Protein AF-A0A1L5L4D0-F1 (afdb_monomer_lite)

Structure (mmCIF, N/CA/C/O backbone):
data_AF-A0A1L5L4D0-F1
#
_entry.id   AF-A0A1L5L4D0-F1
#
loop_
_atom_site.group_PDB
_atom_site.id
_atom_site.type_symbol
_atom_site.label_atom_id
_atom_site.label_alt_id
_atom_site.label_comp_id
_atom_site.label_asym_id
_atom_site.label_entity_id
_atom_site.label_seq_id
_atom_site.pdbx_PDB_ins_code
_atom_site.Cartn_x
_atom_site.Cartn_y
_atom_site.Cartn_z
_atom_site.occupancy
_atom_site.B_iso_or_equiv
_atom_site.auth_seq_id
_atom_site.auth_comp_id
_atom_site.auth_asym_id
_atom_site.auth_atom_id
_atom_site.pdbx_PDB_model_num
ATOM 1 N N . MET A 1 1 ? 32.486 13.288 -40.395 1.00 56.22 1 MET A N 1
ATOM 2 C CA . MET A 1 1 ? 31.482 12.238 -40.106 1.00 56.22 1 MET A CA 1
ATOM 3 C C . MET A 1 1 ? 31.547 11.910 -38.626 1.00 56.22 1 MET A C 1
ATOM 5 O O . MET A 1 1 ? 32.656 11.704 -38.144 1.00 56.22 1 MET A O 1
ATOM 9 N N . PRO A 1 2 ? 30.424 11.916 -37.896 1.00 80.88 2 PRO A N 1
ATOM 10 C CA . PRO A 1 2 ? 30.433 11.658 -36.460 1.00 80.88 2 PRO A CA 1
ATOM 11 C C . PRO A 1 2 ? 30.963 10.240 -36.177 1.00 80.88 2 PRO A C 1
ATOM 13 O O . PRO A 1 2 ? 30.619 9.297 -36.890 1.00 80.88 2 PRO A O 1
ATOM 16 N N . LEU A 1 3 ? 31.836 10.096 -35.170 1.00 73.00 3 LEU A N 1
ATOM 17 C CA . LEU A 1 3 ? 32.621 8.876 -34.902 1.00 73.00 3 LEU A CA 1
ATOM 18 C C . LEU A 1 3 ? 31.755 7.611 -34.751 1.00 73.00 3 LEU A C 1
ATOM 20 O O . LEU A 1 3 ? 32.170 6.525 -35.150 1.00 73.00 3 LEU A O 1
ATOM 24 N N . TYR A 1 4 ? 30.526 7.765 -34.249 1.00 72.75 4 TYR A N 1
ATOM 25 C CA . TYR A 1 4 ? 29.571 6.668 -34.078 1.00 72.75 4 TYR A CA 1
ATOM 26 C C . TYR A 1 4 ? 29.227 5.972 -35.404 1.00 72.75 4 TYR A C 1
ATOM 28 O O . TYR A 1 4 ? 29.044 4.760 -35.431 1.00 72.75 4 TYR A O 1
ATOM 36 N N . TRP A 1 5 ? 29.170 6.717 -36.514 1.00 67.19 5 TRP A N 1
ATOM 37 C CA . TRP A 1 5 ? 28.756 6.184 -37.815 1.00 67.19 5 TRP A CA 1
ATOM 38 C C . TRP A 1 5 ? 29.800 5.221 -38.388 1.00 67.19 5 TRP A C 1
ATOM 40 O O . TRP A 1 5 ? 29.472 4.217 -39.018 1.00 67.19 5 TRP A O 1
ATOM 50 N N . ARG A 1 6 ? 31.082 5.481 -38.104 1.00 72.00 6 ARG A N 1
ATOM 51 C CA . ARG A 1 6 ? 32.188 4.588 -38.482 1.00 72.00 6 ARG A CA 1
ATOM 52 C C . ARG A 1 6 ? 32.220 3.319 -37.625 1.00 72.00 6 ARG A C 1
ATOM 54 O O . ARG A 1 6 ? 32.591 2.272 -38.131 1.00 72.00 6 ARG A O 1
ATOM 61 N N . ALA A 1 7 ? 31.793 3.402 -36.364 1.00 71.06 7 ALA A N 1
ATOM 62 C CA . ALA A 1 7 ? 31.669 2.241 -35.481 1.00 71.06 7 ALA A CA 1
ATOM 63 C C . ALA A 1 7 ? 30.416 1.394 -35.777 1.00 71.06 7 ALA A C 1
ATOM 65 O O . ALA A 1 7 ? 30.445 0.184 -35.599 1.00 71.06 7 ALA A O 1
ATOM 66 N N . LEU A 1 8 ? 29.324 2.010 -36.249 1.00 67.62 8 LEU A N 1
ATOM 67 C CA . LEU A 1 8 ? 28.109 1.292 -36.655 1.00 67.62 8 LEU A CA 1
ATOM 68 C C . LEU A 1 8 ? 28.238 0.636 -38.033 1.00 67.62 8 LEU A C 1
ATOM 70 O O . LEU A 1 8 ? 27.651 -0.414 -38.260 1.00 67.62 8 LEU A O 1
ATOM 74 N N . SER A 1 9 ? 28.987 1.250 -38.952 1.00 70.62 9 SER A N 1
ATOM 75 C CA . SER A 1 9 ? 29.155 0.730 -40.319 1.00 70.62 9 SER A CA 1
ATOM 76 C C . SER A 1 9 ? 29.945 -0.579 -40.393 1.00 70.62 9 SER A C 1
ATOM 78 O O . SER A 1 9 ? 29.853 -1.268 -41.403 1.00 70.62 9 SER A O 1
ATOM 80 N N . SER A 1 10 ? 30.674 -0.954 -39.336 1.00 75.56 10 SER A N 1
ATOM 81 C CA . SER A 1 10 ? 31.325 -2.264 -39.205 1.00 75.56 10 SER A CA 1
ATOM 82 C C . SER A 1 10 ? 30.439 -3.336 -38.555 1.00 75.56 10 SER A C 1
ATOM 84 O O . SER A 1 10 ? 30.836 -4.499 -38.499 1.00 75.56 10 SER A O 1
ATOM 86 N N . MET A 1 11 ? 29.254 -2.972 -38.053 1.00 75.69 11 MET A N 1
ATOM 87 C CA . MET A 1 11 ? 28.345 -3.872 -37.346 1.00 75.69 11 MET A CA 1
ATOM 88 C C . MET A 1 11 ? 27.184 -4.321 -38.239 1.00 75.69 11 MET A C 1
ATOM 90 O O . MET A 1 11 ? 26.608 -3.538 -38.991 1.00 75.69 11 MET A O 1
ATOM 94 N N . ASN A 1 12 ? 26.782 -5.586 -38.105 1.00 85.19 12 ASN A N 1
ATOM 95 C CA . ASN A 1 12 ? 25.637 -6.135 -38.828 1.00 85.19 12 ASN A CA 1
ATOM 96 C C . ASN A 1 12 ? 24.329 -5.423 -38.424 1.00 85.19 12 ASN A C 1
ATOM 98 O O . ASN A 1 12 ? 24.127 -5.058 -37.262 1.00 85.19 12 ASN A O 1
ATOM 102 N N . ALA A 1 13 ? 23.381 -5.293 -39.357 1.00 83.75 13 ALA A N 1
ATOM 103 C CA . ALA A 1 13 ? 22.083 -4.661 -39.083 1.00 83.75 13 ALA A CA 1
ATOM 104 C C . ALA A 1 13 ? 21.330 -5.332 -37.913 1.00 83.75 13 ALA A C 1
ATOM 106 O O . ALA A 1 13 ? 20.693 -4.653 -37.106 1.00 83.75 13 ALA A O 1
ATOM 107 N N . ILE A 1 14 ? 21.474 -6.656 -37.774 1.00 85.62 14 ILE A N 1
ATOM 108 C CA . ILE A 1 14 ? 20.883 -7.448 -36.685 1.00 85.62 14 ILE A CA 1
ATOM 109 C C . ILE A 1 14 ? 21.448 -7.030 -35.322 1.00 85.62 14 ILE A C 1
ATOM 111 O O . ILE A 1 14 ? 20.680 -6.857 -34.378 1.00 85.62 14 ILE A O 1
ATOM 115 N N . SER A 1 15 ? 22.764 -6.810 -35.203 1.00 84.31 15 SER A N 1
ATOM 116 C CA . SER A 1 15 ? 23.358 -6.383 -33.930 1.00 84.31 15 SER A CA 1
ATOM 117 C C . SER A 1 15 ? 22.915 -4.974 -33.551 1.00 84.31 15 SER A C 1
ATOM 119 O O . SER A 1 15 ? 22.583 -4.731 -32.395 1.00 84.31 15 SER A O 1
ATOM 121 N N . VAL A 1 16 ? 22.813 -4.058 -34.521 1.00 86.06 16 VAL A N 1
ATOM 122 C CA . VAL A 1 16 ? 22.312 -2.696 -34.267 1.00 86.06 16 VAL A CA 1
ATOM 123 C C . VAL A 1 16 ? 20.861 -2.726 -33.777 1.00 86.06 16 VAL A C 1
ATOM 125 O O . VAL A 1 16 ? 20.520 -2.029 -32.820 1.00 86.06 16 VAL A O 1
ATOM 128 N N . LEU A 1 17 ? 20.007 -3.553 -34.389 1.00 87.31 17 LEU A N 1
ATOM 129 C CA . LEU A 1 17 ? 18.623 -3.732 -33.949 1.00 87.31 17 LEU A CA 1
ATOM 130 C C . LEU A 1 17 ? 18.554 -4.325 -32.532 1.00 87.31 17 LEU A C 1
ATOM 132 O O . LEU A 1 17 ? 17.802 -3.821 -31.698 1.00 87.31 17 LEU A O 1
ATOM 136 N N . ALA A 1 18 ? 19.375 -5.341 -32.244 1.00 89.12 18 ALA A N 1
ATOM 137 C CA . ALA A 1 18 ? 19.443 -5.982 -30.933 1.00 89.12 18 ALA A CA 1
ATOM 138 C C . ALA A 1 18 ? 19.835 -4.988 -29.828 1.00 89.12 18 ALA A C 1
ATOM 140 O O . ALA A 1 18 ? 19.152 -4.909 -28.808 1.00 89.12 18 ALA A O 1
ATOM 141 N N . TYR A 1 19 ? 20.865 -4.162 -30.050 1.00 89.56 19 TYR A N 1
ATOM 142 C CA . TYR A 1 19 ? 21.262 -3.131 -29.087 1.00 89.56 19 TYR A CA 1
ATOM 143 C C . TYR A 1 19 ? 20.152 -2.108 -28.835 1.00 89.56 19 TYR A C 1
ATOM 145 O O . TYR A 1 19 ? 19.909 -1.741 -27.688 1.00 89.56 19 TYR A O 1
ATOM 153 N N . ARG A 1 20 ? 19.440 -1.666 -29.881 1.00 89.75 20 ARG A N 1
ATOM 154 C CA . ARG A 1 20 ? 18.324 -0.714 -29.733 1.00 89.75 20 ARG A CA 1
ATOM 155 C C . ARG A 1 20 ? 17.154 -1.317 -28.957 1.00 89.75 20 ARG A C 1
ATOM 157 O O . ARG A 1 20 ? 16.569 -0.633 -28.120 1.00 89.75 20 ARG A O 1
ATOM 164 N N . LEU A 1 21 ? 16.829 -2.584 -29.205 1.00 93.25 21 LEU A N 1
ATOM 165 C CA . LEU A 1 21 ? 15.754 -3.286 -28.506 1.00 93.25 21 LEU A CA 1
ATOM 166 C C . LEU A 1 21 ? 16.088 -3.463 -27.019 1.00 93.25 21 LEU A C 1
ATOM 168 O O . LEU A 1 21 ? 15.284 -3.111 -26.162 1.00 93.25 21 LEU A O 1
ATOM 172 N N . VAL A 1 22 ? 17.307 -3.900 -26.698 1.00 95.31 22 VAL A N 1
ATOM 173 C CA . VAL A 1 22 ? 17.754 -4.026 -25.302 1.00 95.31 22 VAL A CA 1
ATOM 174 C C . VAL A 1 22 ? 17.804 -2.664 -24.607 1.00 95.31 22 VAL A C 1
ATOM 176 O O . VAL A 1 22 ? 17.313 -2.537 -23.490 1.00 95.31 22 VAL A O 1
ATOM 179 N N . ALA A 1 23 ? 18.338 -1.629 -25.261 1.00 94.19 23 ALA A N 1
ATOM 180 C CA . ALA A 1 23 ? 18.442 -0.293 -24.673 1.00 94.19 23 ALA A CA 1
ATOM 181 C C . ALA A 1 23 ? 17.069 0.335 -24.383 1.00 94.19 23 ALA A C 1
ATOM 183 O O . ALA A 1 23 ? 16.879 0.937 -23.329 1.00 94.19 23 ALA A O 1
ATOM 184 N N . THR A 1 24 ? 16.100 0.179 -25.290 1.00 95.25 24 THR A N 1
ATOM 185 C CA . THR A 1 24 ? 14.736 0.704 -25.096 1.00 95.25 24 THR A CA 1
ATOM 186 C C . THR A 1 24 ? 13.984 -0.042 -23.998 1.00 95.25 24 THR A C 1
ATOM 188 O O . THR A 1 24 ? 13.365 0.601 -23.151 1.00 95.25 24 THR A O 1
ATOM 191 N N . LEU A 1 25 ? 14.097 -1.373 -23.942 1.00 96.38 25 LEU A N 1
ATOM 192 C CA . LEU A 1 25 ? 13.538 -2.169 -22.847 1.00 96.38 25 LEU A CA 1
ATOM 193 C C . LEU A 1 25 ? 14.174 -1.806 -21.501 1.00 96.38 25 LEU A C 1
ATOM 195 O O . LEU A 1 25 ? 13.456 -1.588 -20.529 1.00 96.38 25 LEU A O 1
ATOM 199 N N . ALA A 1 26 ? 15.502 -1.681 -21.447 1.00 96.62 26 ALA A N 1
ATOM 200 C CA . ALA A 1 26 ? 16.216 -1.293 -20.234 1.00 96.62 26 ALA A CA 1
ATOM 201 C C . ALA A 1 26 ? 15.798 0.102 -19.750 1.00 96.62 26 ALA A C 1
ATOM 203 O O . ALA A 1 26 ? 15.538 0.284 -18.562 1.00 96.62 26 ALA A O 1
ATOM 204 N N . ALA A 1 27 ? 15.669 1.071 -20.661 1.00 96.50 27 ALA A N 1
ATOM 205 C CA . ALA A 1 27 ? 15.196 2.412 -20.332 1.00 96.50 27 ALA A CA 1
ATOM 206 C C . ALA A 1 27 ? 13.749 2.402 -19.810 1.00 96.50 27 ALA A C 1
ATOM 208 O O . ALA A 1 27 ? 13.454 3.057 -18.811 1.00 96.50 27 ALA A O 1
ATOM 209 N N . MET A 1 28 ? 12.860 1.626 -20.440 1.00 97.25 28 MET A N 1
ATOM 210 C CA . MET A 1 28 ? 11.472 1.477 -19.993 1.00 97.25 28 MET A CA 1
ATOM 211 C C . MET A 1 28 ? 11.393 0.864 -18.592 1.00 97.25 28 MET A C 1
ATOM 213 O O . MET A 1 28 ? 10.698 1.393 -17.727 1.00 97.25 28 MET A O 1
ATOM 217 N N . VAL A 1 29 ? 12.134 -0.219 -18.345 1.00 97.00 29 VAL A N 1
ATOM 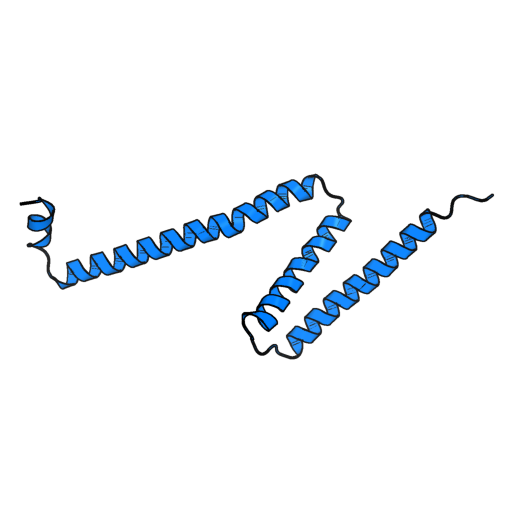218 C CA . VAL A 1 29 ? 12.187 -0.869 -17.029 1.00 97.00 29 VAL A CA 1
ATOM 219 C C . VAL A 1 29 ? 12.755 0.081 -15.978 1.00 97.00 29 VAL A C 1
ATOM 221 O O . VAL A 1 29 ? 12.172 0.206 -14.906 1.00 97.00 29 VAL A O 1
ATOM 224 N N . ALA A 1 30 ? 13.842 0.795 -16.281 1.00 96.75 30 ALA A N 1
ATOM 225 C CA . ALA A 1 30 ? 14.433 1.758 -15.355 1.00 96.75 30 ALA A CA 1
ATOM 226 C C . ALA A 1 30 ? 13.437 2.861 -14.960 1.00 96.75 30 ALA A C 1
ATOM 228 O O . ALA A 1 30 ? 13.328 3.195 -13.781 1.00 96.75 30 ALA A O 1
ATOM 229 N N . LEU A 1 31 ? 12.668 3.378 -15.924 1.00 96.88 31 LEU A N 1
ATOM 230 C CA . LEU A 1 31 ? 11.636 4.383 -15.672 1.00 96.88 31 LEU A CA 1
ATOM 231 C C . LEU A 1 31 ? 10.502 3.831 -14.792 1.00 96.88 31 LEU A C 1
ATOM 233 O O . LEU A 1 31 ? 10.114 4.471 -13.814 1.00 96.88 31 LEU A O 1
ATOM 237 N N . LEU A 1 32 ? 9.997 2.634 -15.108 1.00 97.06 32 LEU A N 1
ATOM 238 C CA . LEU A 1 32 ? 8.941 1.975 -14.334 1.00 97.06 32 LEU A CA 1
ATOM 239 C C . LEU A 1 32 ? 9.385 1.696 -12.895 1.00 97.06 32 LEU A C 1
ATOM 241 O O . LEU A 1 32 ? 8.633 1.960 -11.959 1.00 97.06 32 LEU A O 1
ATOM 245 N N . VAL A 1 33 ? 10.614 1.210 -12.706 1.00 96.81 33 VAL A N 1
ATOM 246 C CA . VAL A 1 33 ? 11.179 0.949 -11.376 1.00 96.81 33 VAL A CA 1
ATOM 247 C C . VAL A 1 33 ? 11.337 2.249 -10.596 1.00 96.81 33 VAL A C 1
ATOM 249 O O . VAL A 1 33 ? 10.895 2.316 -9.452 1.00 96.81 33 VAL A O 1
ATOM 252 N N . ALA A 1 34 ? 11.897 3.300 -11.203 1.00 96.12 34 ALA A N 1
ATOM 253 C CA . ALA A 1 34 ? 12.047 4.594 -10.540 1.00 96.12 34 ALA A CA 1
ATOM 254 C C . ALA A 1 34 ? 10.693 5.141 -10.061 1.00 96.12 34 ALA A C 1
ATOM 256 O O . ALA A 1 34 ? 10.561 5.567 -8.913 1.00 96.12 34 ALA A O 1
ATOM 257 N N . PHE A 1 35 ? 9.663 5.062 -10.908 1.00 96.69 35 PHE A N 1
ATOM 258 C CA . PHE A 1 35 ? 8.326 5.518 -10.544 1.00 96.69 35 PHE A CA 1
ATOM 259 C C . PHE A 1 35 ? 7.674 4.632 -9.474 1.00 96.69 35 PHE A C 1
ATOM 261 O O . PHE A 1 35 ? 7.102 5.149 -8.519 1.00 96.69 35 PHE A O 1
ATOM 268 N N . SER A 1 36 ? 7.811 3.306 -9.575 1.00 95.69 36 SER A N 1
ATOM 269 C CA . SER A 1 36 ? 7.298 2.355 -8.581 1.00 95.69 36 SER A CA 1
ATOM 270 C C . SER A 1 36 ? 7.920 2.569 -7.200 1.00 95.69 36 SER A C 1
ATOM 272 O O . SER A 1 36 ? 7.224 2.468 -6.186 1.00 95.69 36 SER A O 1
ATOM 274 N N . VAL A 1 37 ? 9.222 2.873 -7.148 1.00 95.25 37 VAL A N 1
ATOM 275 C CA . VAL A 1 37 ? 9.923 3.183 -5.897 1.00 95.25 37 VAL A CA 1
ATOM 276 C C . VAL A 1 37 ? 9.338 4.441 -5.276 1.00 95.25 37 VAL A C 1
ATOM 278 O O . VAL A 1 37 ? 8.983 4.410 -4.104 1.00 95.25 37 VAL A O 1
ATOM 281 N N . LEU A 1 38 ? 9.163 5.519 -6.042 1.00 95.88 38 LEU A N 1
ATOM 282 C CA . LEU A 1 38 ? 8.566 6.753 -5.522 1.00 95.88 38 LEU A CA 1
ATOM 283 C C . LEU A 1 38 ? 7.120 6.540 -5.060 1.00 95.88 38 LEU A C 1
ATOM 285 O O . LEU A 1 38 ? 6.766 6.935 -3.950 1.00 95.88 38 LEU A O 1
ATOM 289 N N . ALA A 1 39 ? 6.312 5.852 -5.868 1.00 95.00 39 ALA A N 1
ATOM 290 C CA . ALA A 1 39 ? 4.918 5.552 -5.559 1.00 95.00 39 ALA A CA 1
ATOM 291 C C . ALA A 1 39 ? 4.750 4.736 -4.265 1.00 95.00 39 ALA A C 1
ATOM 293 O O . ALA A 1 39 ? 3.726 4.862 -3.602 1.00 95.00 39 ALA A O 1
ATOM 294 N N . THR A 1 40 ? 5.751 3.936 -3.881 1.00 93.94 40 THR A N 1
ATOM 295 C CA . THR A 1 40 ? 5.713 3.113 -2.659 1.00 93.94 40 THR A CA 1
ATOM 296 C C . THR A 1 40 ? 6.407 3.791 -1.477 1.00 93.94 40 THR A C 1
ATOM 298 O O . THR A 1 40 ? 5.879 3.817 -0.365 1.00 93.94 40 THR A O 1
ATOM 301 N N . ALA A 1 41 ? 7.591 4.361 -1.701 1.00 95.56 41 ALA A N 1
ATOM 302 C CA . ALA A 1 41 ? 8.414 4.952 -0.655 1.00 95.56 41 ALA A CA 1
ATOM 303 C C . ALA A 1 41 ? 7.776 6.214 -0.069 1.00 95.56 41 ALA A C 1
ATOM 305 O O . ALA A 1 41 ? 7.860 6.418 1.140 1.00 95.56 41 ALA A O 1
ATOM 306 N N . ILE A 1 42 ? 7.109 7.036 -0.891 1.00 96.00 42 ILE A N 1
ATOM 307 C CA . ILE A 1 42 ? 6.483 8.279 -0.424 1.00 96.00 42 ILE A CA 1
ATOM 308 C C . ILE A 1 42 ? 5.346 7.983 0.571 1.00 96.00 42 ILE A C 1
ATOM 310 O O . ILE A 1 42 ? 5.444 8.448 1.710 1.00 96.00 42 ILE A O 1
ATOM 314 N N . PRO A 1 43 ? 4.313 7.176 0.237 1.00 90.75 43 PRO A N 1
ATOM 315 C CA . PRO A 1 43 ? 3.269 6.840 1.202 1.00 90.75 43 PRO A CA 1
ATOM 316 C C . PRO A 1 43 ? 3.812 6.126 2.437 1.00 90.75 43 PRO A C 1
ATOM 318 O O . PRO A 1 43 ? 3.348 6.393 3.542 1.00 90.75 43 PRO A O 1
ATOM 321 N N . LEU A 1 44 ? 4.813 5.252 2.278 1.00 92.44 44 LEU A N 1
ATOM 322 C CA . LEU A 1 44 ? 5.399 4.527 3.402 1.00 92.44 44 LEU A CA 1
ATOM 323 C C . LEU A 1 44 ? 6.160 5.457 4.358 1.00 92.44 44 LEU A C 1
ATOM 325 O O . LEU A 1 44 ? 6.032 5.316 5.572 1.00 92.44 44 LEU A O 1
ATOM 329 N N . ALA A 1 45 ? 6.907 6.431 3.834 1.00 94.94 45 ALA A N 1
ATOM 330 C CA . ALA A 1 45 ? 7.581 7.446 4.639 1.00 94.94 45 ALA A CA 1
ATOM 331 C C . ALA A 1 45 ? 6.569 8.336 5.378 1.00 94.94 45 ALA A C 1
ATOM 333 O O . ALA A 1 45 ? 6.706 8.550 6.584 1.00 94.94 45 ALA A O 1
ATOM 334 N N . MET A 1 46 ? 5.516 8.786 4.684 1.00 91.31 46 MET A N 1
ATOM 335 C CA . MET A 1 46 ? 4.423 9.557 5.290 1.00 91.31 46 MET A CA 1
ATOM 336 C C . MET A 1 46 ? 3.707 8.756 6.388 1.00 91.31 46 MET A C 1
ATOM 338 O O . MET A 1 46 ? 3.450 9.282 7.470 1.00 91.31 46 MET A O 1
ATOM 342 N N . PHE A 1 47 ? 3.430 7.473 6.141 1.00 89.31 47 PHE A N 1
ATOM 343 C CA . PHE A 1 47 ? 2.822 6.568 7.115 1.00 89.31 47 PHE A CA 1
ATOM 344 C C . PHE A 1 47 ? 3.728 6.350 8.331 1.00 89.31 47 PHE A C 1
ATOM 346 O O . PHE A 1 47 ? 3.268 6.493 9.460 1.00 89.31 47 PHE A O 1
ATOM 353 N N . SER A 1 48 ? 5.016 6.066 8.116 1.00 91.31 48 SER A N 1
ATOM 354 C CA . SER A 1 48 ? 5.996 5.866 9.191 1.00 91.31 48 SER A CA 1
ATOM 355 C C . SER A 1 48 ? 6.074 7.084 10.114 1.00 91.31 48 SER A C 1
ATOM 357 O O . SER A 1 48 ? 6.044 6.943 11.337 1.00 91.31 48 SER A O 1
ATOM 359 N N . TYR A 1 49 ? 6.076 8.288 9.538 1.00 92.31 49 TYR A N 1
ATOM 360 C CA . TYR A 1 49 ? 6.041 9.529 10.305 1.00 92.31 49 TYR A CA 1
ATOM 361 C C . TYR A 1 49 ? 4.719 9.715 11.074 1.00 92.31 49 TYR A C 1
ATOM 363 O O . TYR A 1 49 ? 4.728 10.065 12.255 1.00 92.31 49 TYR A O 1
ATOM 371 N N . GLY A 1 50 ? 3.576 9.444 10.435 1.00 87.31 50 GLY A N 1
ATOM 372 C CA . GLY A 1 50 ? 2.253 9.596 11.050 1.00 87.31 50 GLY A CA 1
ATOM 373 C C . GLY A 1 50 ? 1.976 8.606 12.186 1.00 87.31 50 GLY A C 1
ATOM 374 O O . GLY A 1 50 ? 1.366 8.974 13.192 1.00 87.31 50 GLY A O 1
ATOM 375 N N . VAL A 1 51 ? 2.459 7.367 12.070 1.00 89.31 51 VAL A N 1
ATOM 376 C CA . VAL A 1 51 ? 2.290 6.326 13.098 1.00 89.31 51 VAL A CA 1
ATOM 377 C C . VAL A 1 51 ? 3.008 6.689 14.393 1.00 89.31 51 VAL A C 1
ATOM 379 O O . VAL A 1 51 ? 2.447 6.474 15.463 1.00 89.31 51 VAL A O 1
ATOM 382 N N . GLN A 1 52 ? 4.198 7.292 14.316 1.00 88.62 52 GLN A N 1
ATOM 383 C CA . GLN A 1 52 ? 4.970 7.694 15.502 1.00 88.62 52 GLN A CA 1
ATOM 384 C C . GLN A 1 52 ? 4.242 8.723 16.383 1.00 88.62 52 GLN A C 1
ATOM 386 O O . GLN A 1 52 ? 4.530 8.821 17.572 1.00 88.62 52 GLN A O 1
ATOM 391 N N . HIS A 1 53 ? 3.281 9.457 15.817 1.00 86.00 53 HIS A N 1
ATOM 392 C CA . HIS A 1 53 ? 2.534 10.519 16.496 1.00 86.00 53 HIS A CA 1
ATOM 393 C C . HIS A 1 53 ? 1.053 10.168 16.730 1.00 86.00 53 HIS A C 1
ATOM 395 O O . HIS A 1 53 ? 0.294 11.000 17.225 1.00 86.00 53 HIS A O 1
ATOM 401 N N . SER A 1 54 ? 0.620 8.954 16.372 1.00 85.25 54 SER A N 1
ATOM 402 C CA . SER A 1 54 ? -0.786 8.536 16.430 1.00 85.25 54 SER A CA 1
ATOM 403 C C . SER A 1 54 ? -1.047 7.526 17.543 1.00 85.25 54 SER A C 1
ATOM 405 O O . SER A 1 54 ? -0.207 6.693 17.876 1.00 85.25 54 SER A O 1
ATOM 407 N N . HIS A 1 55 ? -2.261 7.548 18.095 1.00 84.31 55 HIS A N 1
ATOM 408 C CA . HIS A 1 55 ? -2.704 6.510 19.021 1.00 84.31 55 HIS A CA 1
ATOM 409 C C . HIS A 1 55 ? -2.828 5.163 18.284 1.00 84.31 55 HIS A C 1
ATOM 411 O O . HIS A 1 55 ? -3.320 5.123 17.154 1.00 84.31 55 HIS A O 1
ATOM 417 N N . TYR A 1 56 ? -2.438 4.057 18.928 1.00 81.62 56 TYR A N 1
ATOM 418 C CA . TYR A 1 56 ? -2.435 2.710 18.326 1.00 81.62 56 TYR A CA 1
ATOM 419 C C . TYR A 1 56 ? -3.773 2.333 17.668 1.00 81.62 56 TYR A C 1
ATOM 421 O O . TYR A 1 56 ? -3.795 1.799 16.561 1.00 81.62 56 TYR A O 1
ATOM 429 N N . LEU A 1 57 ? -4.888 2.679 18.321 1.00 81.69 57 LEU A N 1
ATOM 430 C CA . LEU A 1 57 ? -6.246 2.480 17.805 1.00 81.69 57 LEU A CA 1
ATOM 431 C C . LEU A 1 57 ? -6.452 3.116 16.424 1.00 81.69 57 LEU A C 1
ATOM 433 O O . LEU A 1 57 ? -6.971 2.472 15.517 1.00 81.69 57 LEU A O 1
ATOM 437 N N . THR A 1 58 ? -6.018 4.364 16.249 1.00 82.38 58 THR A N 1
ATOM 438 C CA . THR A 1 58 ? -6.182 5.114 14.998 1.00 82.38 58 THR A CA 1
ATOM 439 C C . THR A 1 58 ? -5.433 4.445 13.849 1.00 82.38 58 THR A C 1
ATOM 441 O O . THR A 1 58 ? -5.967 4.324 12.748 1.00 82.38 58 THR A O 1
ATOM 444 N N . VAL A 1 59 ? -4.219 3.954 14.113 1.00 88.44 59 VAL A N 1
ATOM 445 C CA . VAL A 1 59 ? -3.397 3.263 13.111 1.00 88.44 59 VAL A CA 1
ATOM 446 C C . VAL A 1 59 ? -4.077 1.976 12.647 1.00 88.44 59 VAL A C 1
ATOM 448 O O . VAL A 1 59 ? -4.159 1.732 11.444 1.00 88.44 59 VAL A O 1
ATOM 451 N N . SER A 1 60 ? -4.623 1.186 13.576 1.00 82.81 60 SER A N 1
ATOM 452 C CA . SER A 1 60 ? -5.369 -0.032 13.239 1.00 82.81 60 SER A CA 1
ATOM 453 C C . SER A 1 60 ? -6.598 0.262 12.377 1.00 82.81 60 SER A C 1
ATOM 455 O O . SER A 1 60 ? -6.840 -0.453 11.408 1.00 82.81 60 SER A O 1
ATOM 457 N N . PHE A 1 61 ? -7.342 1.336 12.667 1.00 83.25 61 PHE A N 1
ATOM 458 C CA . PHE A 1 61 ? -8.492 1.724 11.846 1.00 83.25 61 PHE A CA 1
ATOM 459 C C . PHE A 1 61 ? -8.097 2.143 10.425 1.00 83.25 61 PHE A C 1
ATOM 461 O O . PHE A 1 61 ? -8.736 1.720 9.464 1.00 83.25 61 PHE A O 1
ATOM 468 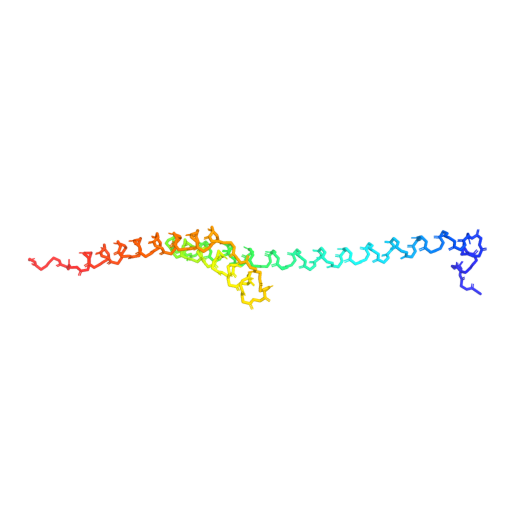N N . ILE A 1 62 ? -7.015 2.913 10.275 1.00 86.19 62 ILE A N 1
ATOM 469 C CA . ILE A 1 62 ? -6.501 3.330 8.961 1.00 86.19 62 ILE A CA 1
ATOM 470 C C . ILE A 1 62 ? -6.055 2.121 8.129 1.00 86.19 62 ILE A C 1
ATOM 472 O O . ILE A 1 62 ? -6.270 2.103 6.920 1.00 86.19 62 ILE A O 1
ATOM 476 N N . GLN A 1 63 ? -5.482 1.082 8.744 1.00 87.06 63 GLN A N 1
ATOM 477 C CA . GLN A 1 63 ? -5.054 -0.113 8.008 1.00 87.06 63 GLN A CA 1
ATOM 478 C C . GLN A 1 63 ? -6.218 -0.881 7.364 1.00 87.06 63 GLN A C 1
ATOM 480 O O . GLN A 1 63 ? -6.019 -1.496 6.316 1.00 87.06 63 GLN A O 1
ATOM 485 N N . TYR A 1 64 ? -7.439 -0.786 7.903 1.00 86.25 64 TYR A N 1
ATOM 486 C CA . TYR A 1 64 ? -8.626 -1.364 7.260 1.00 86.25 64 TYR A CA 1
ATOM 487 C C . TYR A 1 64 ? -9.028 -0.652 5.958 1.00 86.25 64 TYR A C 1
ATOM 489 O O . TYR A 1 64 ? -9.762 -1.229 5.155 1.00 86.25 64 TYR A O 1
ATOM 497 N N . LEU A 1 65 ? -8.510 0.553 5.681 1.00 87.69 65 LEU A N 1
ATOM 498 C CA . LEU A 1 65 ? -8.715 1.214 4.388 1.00 87.69 65 LEU A CA 1
ATOM 499 C C . LEU A 1 65 ? -8.010 0.484 3.245 1.00 87.69 65 LEU A C 1
ATOM 501 O O . LEU A 1 65 ? -8.489 0.533 2.119 1.00 87.69 65 LEU A O 1
ATOM 505 N N . ASN A 1 66 ? -6.897 -0.202 3.507 1.00 89.38 66 ASN A N 1
ATOM 506 C CA . ASN A 1 66 ? -6.148 -0.894 2.461 1.00 89.38 66 ASN A CA 1
ATOM 507 C C . ASN A 1 66 ? -6.989 -1.985 1.758 1.00 89.38 66 ASN A C 1
ATOM 509 O O . ASN A 1 66 ? -7.208 -1.867 0.550 1.00 89.38 66 ASN A O 1
ATOM 513 N N . PRO A 1 67 ? -7.550 -2.991 2.465 1.00 88.06 67 PRO A N 1
ATOM 514 C CA . PRO A 1 67 ? -8.419 -3.980 1.826 1.00 88.06 67 PRO A CA 1
ATOM 515 C C . PRO A 1 67 ? -9.698 -3.360 1.245 1.00 88.06 67 PRO A C 1
ATOM 517 O O . PRO A 1 67 ? -10.212 -3.866 0.250 1.00 88.06 67 PRO A O 1
ATOM 520 N N . LEU A 1 68 ? -10.195 -2.250 1.806 1.00 90.38 68 LEU A N 1
ATOM 521 C CA . LEU A 1 68 ? -11.338 -1.525 1.250 1.00 90.38 68 LEU A CA 1
ATOM 522 C C . LEU A 1 68 ? -11.021 -0.913 -0.117 1.00 90.38 68 LEU A C 1
ATOM 524 O O . LEU A 1 68 ? -11.766 -1.121 -1.070 1.00 90.38 68 LEU A O 1
ATOM 528 N N . ILE A 1 69 ? -9.914 -0.176 -0.222 1.00 91.94 69 ILE A N 1
ATOM 529 C CA . ILE A 1 69 ? -9.489 0.461 -1.470 1.00 91.94 69 ILE A CA 1
ATOM 530 C C . ILE A 1 69 ? -9.184 -0.610 -2.515 1.00 91.94 69 ILE A C 1
ATOM 532 O O . ILE A 1 69 ? -9.651 -0.485 -3.641 1.00 91.94 69 ILE A O 1
ATOM 536 N N . GLN A 1 70 ? -8.475 -1.684 -2.151 1.00 90.69 70 GLN A N 1
ATOM 537 C CA . GLN A 1 70 ? -8.199 -2.793 -3.073 1.00 90.69 70 GLN A CA 1
ATOM 538 C C . GLN A 1 70 ? -9.488 -3.422 -3.612 1.00 90.69 70 GLN A C 1
ATOM 540 O O . GLN A 1 70 ? -9.617 -3.621 -4.819 1.00 90.69 70 GLN A O 1
ATOM 545 N N . PHE A 1 71 ? -10.466 -3.675 -2.738 1.00 90.50 71 PHE A N 1
ATOM 546 C CA . PHE A 1 71 ? -11.771 -4.194 -3.136 1.00 90.50 71 PHE A CA 1
ATOM 547 C C . PHE A 1 71 ? -12.507 -3.226 -4.077 1.00 90.50 71 PHE A C 1
ATOM 549 O O . PHE A 1 71 ? -12.982 -3.634 -5.136 1.00 90.50 71 PHE A O 1
ATOM 556 N N . CYS A 1 72 ? -12.561 -1.936 -3.731 1.00 91.44 72 CYS A N 1
ATOM 557 C CA . CYS A 1 72 ? -13.190 -0.909 -4.560 1.00 91.44 72 CYS A CA 1
ATOM 558 C C . CYS A 1 72 ? -12.518 -0.787 -5.931 1.00 91.44 72 CYS A C 1
ATOM 560 O O . CYS A 1 72 ? -13.212 -0.700 -6.936 1.00 91.44 72 CYS A O 1
ATOM 562 N N . VAL A 1 73 ? -11.185 -0.813 -5.993 1.00 93.50 73 VAL A N 1
ATOM 563 C CA . VAL A 1 73 ? -10.436 -0.767 -7.256 1.00 93.50 73 VAL A CA 1
ATOM 564 C C . VAL A 1 73 ? -10.752 -1.992 -8.113 1.00 93.50 73 VAL A C 1
ATOM 566 O O . VAL A 1 73 ? -11.056 -1.839 -9.295 1.00 93.50 73 VAL A O 1
ATOM 569 N N . ALA A 1 74 ? -10.747 -3.191 -7.529 1.00 91.00 74 ALA A N 1
ATOM 570 C CA . ALA A 1 74 ? -11.044 -4.425 -8.252 1.00 91.00 74 ALA A CA 1
ATOM 571 C C . ALA A 1 74 ? -12.460 -4.429 -8.861 1.00 91.00 74 ALA A C 1
ATOM 573 O O . ALA A 1 74 ? -12.620 -4.767 -10.032 1.00 91.00 74 ALA A O 1
ATOM 574 N N . VAL A 1 75 ? -13.479 -3.997 -8.107 1.00 90.62 75 VAL A N 1
ATOM 575 C CA . VAL A 1 75 ? -14.879 -4.018 -8.575 1.00 90.62 75 VAL A CA 1
ATOM 576 C C . VAL A 1 75 ? -15.230 -2.816 -9.451 1.00 90.62 75 VAL A C 1
ATOM 578 O O . VAL A 1 75 ? -15.862 -2.990 -10.487 1.00 90.62 75 VAL A O 1
ATOM 581 N N . LEU A 1 76 ? -14.869 -1.598 -9.035 1.00 93.38 76 LEU A N 1
ATOM 582 C CA . LEU A 1 76 ? -15.358 -0.359 -9.658 1.00 93.38 76 LEU A CA 1
ATOM 583 C C . LEU A 1 76 ? -14.481 0.122 -10.816 1.00 93.38 76 LEU A C 1
ATOM 585 O O . LEU A 1 76 ? -14.996 0.720 -11.754 1.00 93.38 76 LEU A O 1
ATOM 589 N N . LEU A 1 77 ? -13.162 -0.079 -10.736 1.00 94.75 77 LEU A N 1
ATOM 590 C CA . LEU A 1 77 ? -12.223 0.401 -11.756 1.00 94.75 77 LEU A CA 1
ATOM 591 C C . LEU A 1 77 ? -11.854 -0.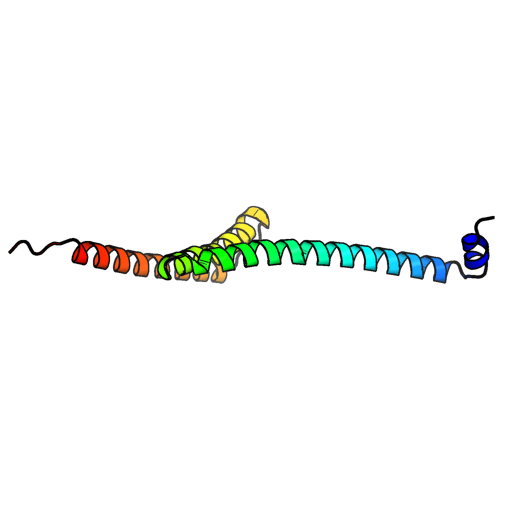717 -12.730 1.00 94.75 77 LEU A C 1
ATOM 593 O O . LEU A 1 77 ? -11.981 -0.547 -13.941 1.00 94.75 77 LEU A O 1
ATOM 597 N N . LEU A 1 78 ? -11.423 -1.865 -12.205 1.00 94.31 78 LEU A N 1
ATOM 598 C CA . LEU A 1 78 ? -10.985 -3.001 -13.020 1.00 94.31 78 LEU A CA 1
ATOM 599 C C . LEU A 1 78 ? -12.149 -3.862 -13.526 1.00 94.31 78 LEU A C 1
ATOM 601 O O . LEU A 1 78 ? -11.955 -4.637 -14.457 1.00 94.31 78 LEU A O 1
ATOM 605 N N . HIS A 1 79 ? -13.352 -3.696 -12.960 1.00 90.12 79 HIS A N 1
ATOM 606 C CA . HIS A 1 79 ? -14.549 -4.472 -13.303 1.00 90.12 79 HIS A CA 1
ATOM 607 C C . HIS A 1 79 ? -14.313 -5.991 -13.247 1.00 90.12 79 HIS A C 1
ATOM 609 O O . HIS A 1 79 ? -14.904 -6.752 -14.016 1.00 90.12 79 HIS A O 1
ATOM 615 N N . GLU A 1 80 ? -13.438 -6.449 -12.347 1.00 87.38 80 GLU A N 1
ATOM 616 C CA . GLU A 1 80 ? -13.144 -7.871 -12.237 1.00 87.38 80 GLU A CA 1
ATOM 617 C C . GLU A 1 80 ? -14.345 -8.618 -11.637 1.00 87.38 80 GLU A C 1
ATOM 619 O O . GLU A 1 80 ? -14.889 -8.191 -10.609 1.00 87.38 80 GLU A O 1
ATOM 624 N N . PRO A 1 81 ? -14.774 -9.746 -12.241 1.00 84.38 81 PRO A N 1
ATOM 625 C CA . PRO A 1 81 ? -15.871 -10.543 -11.716 1.00 84.38 81 PRO A CA 1
ATOM 626 C C . PRO A 1 81 ? -15.447 -11.175 -10.392 1.00 84.38 81 PRO A C 1
ATOM 628 O O . PRO A 1 81 ? -14.785 -12.216 -10.339 1.00 84.38 81 PRO A O 1
ATOM 631 N N . MET A 1 82 ? -15.830 -10.529 -9.295 1.00 83.44 82 MET A N 1
ATOM 632 C CA . MET A 1 82 ? -15.437 -10.983 -7.976 1.00 83.44 82 MET A CA 1
ATOM 633 C C . MET A 1 82 ? -16.154 -12.294 -7.641 1.00 83.44 82 MET A C 1
ATOM 635 O O . MET A 1 82 ? -17.383 -12.400 -7.670 1.00 83.44 82 MET A O 1
ATOM 639 N N . ARG A 1 83 ? -15.381 -13.320 -7.284 1.00 87.69 83 ARG A N 1
ATOM 640 C CA . ARG A 1 83 ? -15.935 -14.591 -6.800 1.00 87.69 83 ARG A CA 1
ATOM 641 C C . ARG A 1 83 ? -16.674 -14.363 -5.481 1.00 87.69 83 ARG A C 1
ATOM 643 O O . ARG A 1 83 ? -16.266 -13.528 -4.676 1.00 87.69 83 ARG A O 1
ATOM 650 N N . ALA A 1 84 ? -17.687 -15.185 -5.198 1.00 88.00 84 ALA A N 1
ATOM 651 C CA . ALA A 1 84 ? -18.449 -15.138 -3.941 1.00 88.00 84 ALA A CA 1
ATOM 652 C C . ALA A 1 84 ? -17.556 -15.132 -2.680 1.00 88.00 84 ALA A C 1
ATOM 654 O O . ALA A 1 84 ? -17.873 -14.482 -1.688 1.00 88.00 84 ALA A O 1
ATOM 655 N N . GLN A 1 85 ? -16.399 -15.797 -2.746 1.00 88.62 85 GLN A N 1
ATOM 656 C CA . GLN A 1 85 ? -15.389 -15.812 -1.683 1.00 88.62 85 GLN A CA 1
ATOM 657 C C . GLN A 1 85 ? -14.818 -14.416 -1.373 1.00 88.62 85 GLN A C 1
ATOM 659 O O . GLN A 1 85 ? -14.602 -14.101 -0.207 1.00 88.62 85 GLN A O 1
ATOM 664 N N . GLY A 1 86 ? -14.613 -13.567 -2.388 1.00 86.81 86 GLY A N 1
ATOM 665 C CA . GLY A 1 86 ? -14.101 -12.204 -2.215 1.00 86.81 86 GLY A CA 1
ATOM 666 C C . GLY A 1 86 ? -15.100 -11.299 -1.495 1.00 86.81 86 GLY A C 1
ATOM 667 O O . GLY A 1 86 ? -14.732 -10.595 -0.556 1.00 86.81 86 GLY A O 1
ATOM 668 N N . TYR A 1 87 ? -16.383 -11.388 -1.859 1.00 87.50 87 TYR A N 1
ATOM 669 C CA . TYR A 1 87 ? -17.454 -10.685 -1.145 1.00 87.50 87 TYR A CA 1
ATOM 670 C C . TYR A 1 87 ? -17.608 -11.182 0.296 1.00 87.50 87 TYR A C 1
ATOM 672 O O . TYR A 1 87 ? -17.751 -10.375 1.210 1.00 87.50 87 TYR A O 1
ATOM 680 N N . ALA A 1 88 ? -17.535 -12.498 0.520 1.00 90.62 88 ALA A N 1
ATOM 681 C CA . ALA A 1 88 ? -17.617 -13.066 1.862 1.00 90.62 88 ALA A CA 1
ATOM 682 C C . ALA A 1 88 ? -16.463 -12.584 2.756 1.00 90.62 88 ALA A C 1
ATOM 684 O O . ALA A 1 88 ? -16.706 -12.132 3.873 1.00 90.62 88 ALA A O 1
ATOM 685 N N . ALA A 1 89 ? -15.223 -12.612 2.255 1.00 87.38 89 ALA A N 1
ATOM 686 C CA . ALA 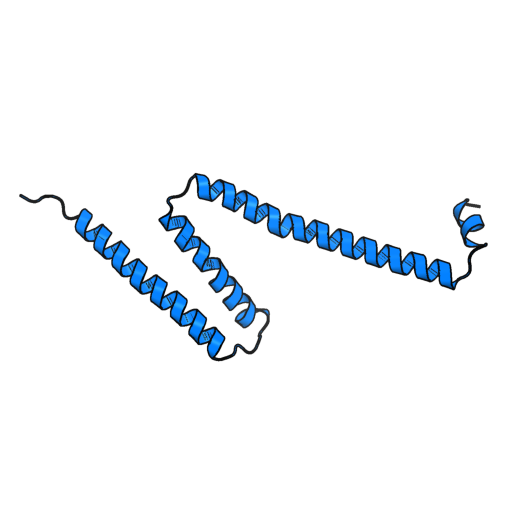A 1 89 ? -14.057 -12.117 2.986 1.00 87.38 89 ALA A CA 1
ATOM 687 C C . ALA A 1 89 ? -14.195 -10.629 3.342 1.00 87.38 89 ALA A C 1
ATOM 689 O O . ALA A 1 89 ? -13.940 -10.240 4.481 1.00 87.38 89 ALA A O 1
ATOM 690 N N . PHE A 1 90 ? -14.671 -9.812 2.397 1.00 88.62 90 PHE A N 1
ATOM 691 C CA . PHE A 1 90 ? -14.951 -8.400 2.641 1.00 88.62 90 PHE A CA 1
ATOM 692 C C . PHE A 1 90 ? -15.981 -8.216 3.765 1.00 88.62 90 PHE A C 1
ATOM 694 O O . PHE A 1 90 ? -15.715 -7.507 4.734 1.00 88.62 90 PHE A O 1
ATOM 701 N N . MET A 1 91 ? -17.120 -8.913 3.702 1.00 91.81 91 MET A N 1
ATOM 702 C CA . MET A 1 91 ? -18.166 -8.814 4.727 1.00 91.81 91 MET A CA 1
ATOM 703 C C . MET A 1 91 ? -17.675 -9.250 6.112 1.00 91.81 91 MET A C 1
ATOM 705 O O . MET A 1 91 ? -18.004 -8.601 7.102 1.00 91.81 91 MET A O 1
ATOM 709 N N . VAL A 1 92 ? -16.846 -10.294 6.202 1.00 91.62 92 VAL A N 1
ATOM 710 C CA . VAL A 1 92 ? -16.260 -10.749 7.476 1.00 91.62 92 VAL A CA 1
ATOM 711 C C . VAL A 1 92 ? -15.393 -9.662 8.117 1.00 91.62 92 VAL A C 1
ATOM 713 O O . VAL A 1 92 ? -15.530 -9.409 9.315 1.00 91.62 92 VAL A O 1
ATOM 716 N N . ILE A 1 93 ? -14.547 -8.984 7.333 1.00 88.62 93 ILE A N 1
ATOM 717 C CA . ILE A 1 93 ? -13.711 -7.876 7.827 1.00 88.62 93 ILE A CA 1
ATOM 718 C C . ILE A 1 93 ? -14.598 -6.758 8.387 1.00 88.62 93 ILE A C 1
ATOM 720 O O . ILE A 1 93 ? -14.380 -6.293 9.505 1.00 88.62 93 ILE A O 1
ATOM 724 N N . TRP A 1 94 ? -15.639 -6.364 7.654 1.00 88.62 94 TRP A N 1
ATOM 725 C CA . TRP A 1 94 ? -16.546 -5.297 8.083 1.00 88.62 94 TRP A CA 1
ATOM 726 C C . TRP A 1 94 ? -17.358 -5.650 9.327 1.00 88.62 94 TRP A C 1
ATOM 728 O O . TRP A 1 94 ? -17.521 -4.805 10.208 1.00 88.62 94 TRP A O 1
ATOM 738 N N . VAL A 1 95 ? -17.813 -6.898 9.451 1.00 93.75 95 VAL A N 1
ATOM 739 C CA . VAL A 1 95 ? -18.483 -7.377 10.668 1.00 93.75 95 VAL A CA 1
ATOM 740 C C . VAL A 1 95 ? -17.531 -7.320 11.863 1.00 93.75 95 VAL A C 1
ATOM 742 O O . VAL A 1 95 ? -17.914 -6.813 12.916 1.00 93.75 95 VAL A O 1
ATOM 745 N N . ALA A 1 96 ? -16.282 -7.769 11.709 1.00 88.75 96 ALA A N 1
ATOM 746 C CA . ALA A 1 96 ? -15.285 -7.696 12.776 1.00 88.75 96 ALA A CA 1
ATOM 747 C C . ALA A 1 96 ? -15.025 -6.244 13.224 1.00 88.75 96 ALA A C 1
ATOM 749 O O . ALA A 1 96 ? -15.015 -5.959 14.424 1.00 88.75 96 ALA A O 1
ATOM 750 N N . ILE A 1 97 ? -14.895 -5.313 12.271 1.00 87.88 97 ILE A N 1
ATOM 751 C CA . ILE A 1 97 ? -14.732 -3.877 12.549 1.00 87.88 97 ILE A CA 1
ATOM 752 C C . ILE A 1 97 ? -15.953 -3.313 13.280 1.00 87.88 97 ILE A C 1
ATOM 754 O O . ILE A 1 97 ? -15.789 -2.560 14.242 1.00 87.88 97 ILE A O 1
ATOM 758 N N . ALA A 1 98 ? -17.169 -3.673 12.857 1.00 90.75 98 ALA A N 1
ATOM 759 C CA . ALA A 1 98 ? -18.400 -3.214 13.493 1.00 90.75 98 ALA A CA 1
ATOM 760 C C . ALA A 1 98 ? -18.470 -3.688 14.951 1.00 90.75 98 ALA A C 1
ATOM 762 O O . ALA A 1 98 ? -18.647 -2.869 15.853 1.00 90.75 98 ALA A O 1
ATOM 763 N N . VAL A 1 99 ? -18.248 -4.984 15.198 1.00 92.56 99 VAL A N 1
ATOM 764 C CA . VAL A 1 99 ? -18.248 -5.574 16.548 1.00 92.56 99 VAL A CA 1
ATOM 765 C C . VAL A 1 99 ? -17.215 -4.894 17.448 1.00 92.56 99 VAL A C 1
ATOM 767 O O . VAL A 1 99 ? -17.536 -4.499 18.571 1.00 92.56 99 VAL A O 1
ATOM 770 N N . TYR A 1 100 ? -15.993 -4.701 16.948 1.00 86.44 100 TYR A N 1
ATOM 771 C CA . TYR A 1 100 ? -14.937 -4.022 17.692 1.00 86.44 100 TYR A CA 1
ATOM 772 C C . TYR A 1 100 ? -15.299 -2.568 18.021 1.00 86.44 100 TYR A C 1
ATOM 774 O O . TYR A 1 100 ? -15.179 -2.138 19.169 1.00 86.44 100 TYR A O 1
ATOM 782 N N . SER A 1 101 ? -15.797 -1.826 17.030 1.00 87.19 101 SER A N 1
ATOM 783 C CA . SER A 1 101 ? -16.212 -0.428 17.182 1.00 87.19 101 SER A CA 1
ATOM 784 C C . SER A 1 101 ? -17.324 -0.2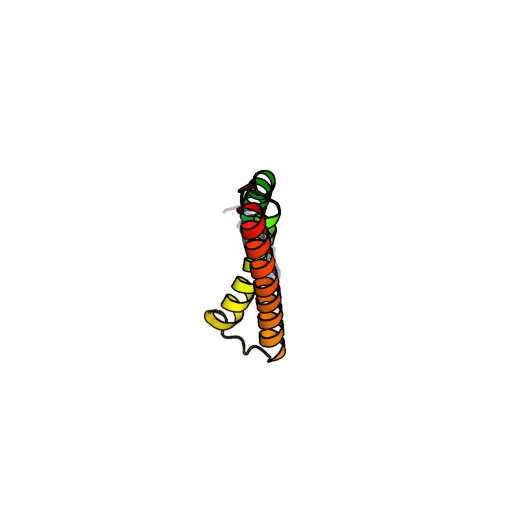80 18.219 1.00 87.19 101 SER A C 1
ATOM 786 O O . SER A 1 101 ? -17.235 0.584 19.089 1.00 87.19 101 SER A O 1
ATOM 788 N N . PHE A 1 102 ? -18.331 -1.160 18.198 1.00 92.81 102 PHE A N 1
ATOM 789 C CA . PHE A 1 102 ? -19.391 -1.172 19.210 1.00 92.81 102 PHE A CA 1
ATOM 790 C C . PHE A 1 102 ? -18.839 -1.392 20.623 1.00 92.81 102 PHE A C 1
ATOM 792 O O . PHE A 1 102 ? -19.230 -0.682 21.553 1.00 92.81 102 PHE A O 1
ATOM 799 N N . GLY A 1 103 ? -17.907 -2.335 20.791 1.00 89.81 103 GLY A N 1
ATOM 800 C CA . GLY A 1 103 ? -17.240 -2.576 22.071 1.00 89.81 103 GLY A CA 1
ATOM 801 C C . GLY A 1 103 ? -16.441 -1.364 22.559 1.00 89.81 103 GLY A C 1
ATOM 802 O O . GLY A 1 103 ? -16.575 -0.963 23.716 1.00 89.81 103 GLY A O 1
ATOM 803 N N . ALA A 1 104 ? -15.662 -0.743 21.670 1.00 86.12 104 ALA A N 1
ATOM 804 C CA . ALA A 1 104 ? -14.854 0.434 21.980 1.00 86.12 104 ALA A CA 1
ATOM 805 C C . ALA A 1 104 ? -15.719 1.636 22.389 1.00 86.12 104 ALA A C 1
ATOM 807 O O . ALA A 1 104 ? -15.451 2.276 23.407 1.00 86.12 104 ALA A O 1
ATOM 808 N N . ILE A 1 105 ? -16.797 1.897 21.643 1.00 89.56 105 ILE A N 1
ATOM 809 C CA . ILE A 1 105 ? -17.759 2.963 21.938 1.00 89.56 105 ILE A CA 1
ATOM 810 C C . ILE A 1 105 ? -18.425 2.708 23.293 1.00 89.56 105 ILE A C 1
ATOM 812 O O . ILE A 1 105 ? -18.448 3.596 24.141 1.00 89.56 105 ILE A O 1
ATOM 816 N N . ARG A 1 106 ? -18.914 1.489 23.554 1.00 92.00 106 ARG A N 1
ATOM 817 C CA . ARG A 1 106 ? -19.532 1.146 24.844 1.00 92.00 106 ARG A CA 1
ATOM 818 C C . ARG A 1 106 ? -18.566 1.334 26.016 1.00 92.00 106 ARG A C 1
ATOM 820 O O . ARG A 1 106 ? -18.950 1.911 27.029 1.00 92.00 106 ARG A O 1
ATOM 827 N N . ALA A 1 107 ? -17.320 0.881 25.880 1.00 87.56 107 ALA A N 1
ATOM 828 C CA . ALA A 1 107 ? -16.297 1.051 26.910 1.00 87.56 107 ALA A CA 1
ATOM 829 C C . ALA A 1 107 ? -15.975 2.532 27.168 1.00 87.56 107 ALA A C 1
ATOM 831 O O . ALA A 1 107 ? -15.758 2.927 28.313 1.00 87.56 107 ALA A O 1
ATOM 832 N N . TYR A 1 108 ? -15.975 3.356 26.118 1.00 87.38 108 TYR A N 1
ATOM 833 C CA . TYR A 1 108 ? -15.826 4.803 26.235 1.00 87.38 108 TYR A CA 1
ATOM 834 C C . TYR A 1 108 ? -16.993 5.442 27.006 1.00 87.38 108 TYR A C 1
ATOM 836 O O . TYR A 1 108 ? -16.755 6.203 27.943 1.00 87.38 108 TYR A O 1
ATOM 844 N N . TRP A 1 109 ? -18.240 5.075 26.690 1.00 88.50 109 TRP A N 1
ATOM 845 C CA . TRP A 1 109 ? -19.425 5.572 27.402 1.00 88.50 109 TRP A CA 1
ATOM 846 C C . TRP A 1 109 ? -19.446 5.192 28.888 1.00 88.50 109 TRP A C 1
ATOM 848 O O . TRP A 1 109 ? -19.852 6.005 29.713 1.00 88.50 109 TRP A O 1
ATOM 858 N N . GLU A 1 110 ? -18.984 3.992 29.256 1.00 89.31 110 GLU A N 1
ATOM 859 C CA . GLU A 1 110 ? -18.903 3.590 30.671 1.00 89.31 110 GLU A CA 1
ATOM 860 C C . GLU A 1 110 ? -17.861 4.404 31.453 1.00 89.31 110 GLU A C 1
ATOM 862 O O . GLU A 1 110 ? -18.094 4.743 32.609 1.00 89.31 110 GLU A O 1
ATOM 867 N N . ARG A 1 111 ? -16.740 4.785 30.825 1.00 83.12 111 ARG A N 1
ATOM 868 C CA . ARG A 1 111 ? -15.720 5.653 31.451 1.00 83.12 111 ARG A CA 1
ATOM 869 C C . ARG A 1 111 ? -16.203 7.088 31.658 1.00 83.12 111 ARG A C 1
ATOM 871 O O . ARG A 1 111 ? -15.693 7.776 32.535 1.00 83.12 111 ARG A O 1
ATOM 878 N N . LEU A 1 112 ? -17.154 7.535 30.839 1.00 84.12 112 LEU A N 1
ATOM 879 C CA . LEU A 1 112 ? -17.728 8.875 30.911 1.00 84.12 112 LEU A CA 1
ATOM 880 C C . LEU A 1 112 ? -18.811 9.027 31.973 1.00 84.12 112 LEU A C 1
ATOM 882 O O . LEU A 1 112 ? -19.156 10.168 32.249 1.00 84.12 112 LEU A O 1
ATOM 886 N N . LYS A 1 113 ? -19.340 7.946 32.567 1.00 76.44 113 LYS A N 1
ATOM 887 C CA . LYS A 1 113 ? -20.211 8.047 33.749 1.00 76.44 113 LYS A CA 1
ATOM 888 C C . LYS A 1 113 ? -19.333 8.472 34.933 1.00 76.44 113 LYS A C 1
ATOM 890 O O . LYS A 1 113 ? -18.646 7.622 35.501 1.00 76.44 113 LYS A O 1
ATOM 895 N N . PRO A 1 114 ? -19.292 9.764 35.307 1.00 63.97 114 PRO A N 1
ATOM 896 C CA . PRO A 1 114 ? -18.492 10.206 36.432 1.00 63.97 114 PRO A CA 1
ATOM 897 C C . PRO A 1 114 ? -19.159 9.677 37.698 1.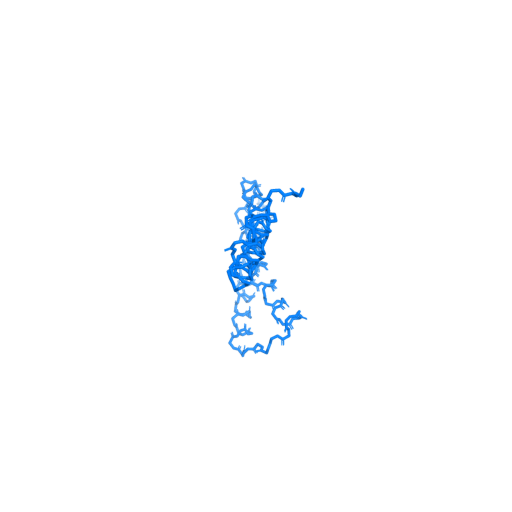00 63.97 114 PRO A C 1
ATOM 899 O O . PRO A 1 114 ? -20.356 9.383 37.704 1.00 63.97 114 PRO A O 1
ATOM 902 N N . HIS A 1 115 ? -18.376 9.565 38.763 1.00 61.19 115 HIS A N 1
ATOM 903 C CA . HIS A 1 115 ? -18.794 9.173 40.102 1.00 61.19 115 HIS A CA 1
ATOM 904 C C . HIS A 1 115 ? -19.857 10.143 40.648 1.00 61.19 115 HIS A C 1
ATOM 906 O O . HIS A 1 115 ? -19.564 10.990 41.480 1.00 61.19 115 HIS A O 1
ATOM 912 N N . ALA A 1 116 ? -21.099 10.033 40.174 1.00 58.44 116 ALA A N 1
ATOM 913 C CA . ALA A 1 116 ? -22.273 10.622 40.796 1.00 58.44 116 ALA A CA 1
ATOM 914 C C . ALA A 1 116 ? -22.578 9.817 42.068 1.00 58.44 116 ALA A C 1
ATOM 916 O O . ALA A 1 116 ? -23.509 9.013 42.109 1.00 58.44 116 ALA A O 1
ATOM 917 N N . ARG A 1 117 ? -21.705 9.961 43.063 1.00 53.47 117 ARG A N 1
ATOM 918 C CA . ARG A 1 117 ? -21.921 9.627 44.466 1.00 53.47 117 ARG A CA 1
ATOM 919 C C . ARG A 1 117 ? -21.201 10.662 45.305 1.00 53.47 117 ARG A C 1
ATOM 921 O O . ARG A 1 117 ? -20.021 10.924 44.990 1.00 53.47 117 ARG A O 1
#

pLDDT: mean 87.14, std 8.83, range [53.47, 97.25]

Secondary structure (DSSP, 8-state):
--HHHHHHTTS-HHHHHHHHHHHHHHHHHHHHHHHHHHHHHHHHHHHHHHHHTS-HHHHHHHHTHHHHHHHHIIIIIS-----HHHHHHHHHHHHHHHHHHHHHHHHHHHHHS----

Sequence (117 aa):
MPLYWRALSSMNAISVLAYRLVATLAAMVALLVAFSVLATAIPLAMFSYGVQHSHYLTVSFIQYLNPLIQFCVAVLLLHEPMRAQGYAAFMVIWVAIAVYSFGAIRAYWERLKPHAR

Radius of gyration: 27.53 Å; chains: 1; bounding box: 55×28×85 Å

Foldseek 3Di:
DPPVVVVCVVDDPVVVVVVVVVVVVVVVVVVVVVVVCCVPVVVVVVLVVVVVVDDPVVNVVVVLVVLVVVLCCVCPPVVPPDDPVSVVVNVVSVVVVVVVVVVVVVVVVVVPPPPPD